Protein AF-A0A5U8JEF1-F1 (afdb_monomer_lite)

Foldseek 3Di:
DDPVLVVLVVVLVVLVVVLVVLVCCCVVCVVVADPVRVVVSVVSNCVSVVSNVVSVVVVVVVVVVVVVVVVVVVVVD

Radius of gyration: 18.69 Å; chains: 1; bounding box: 36×17×58 Å

Secondary structure (DSSP, 8-state):
--HHHHHHHHHHHHHHHHHHHHHHHHHH-GGGS-HHHHHHHHHHHHHHHHHHHHHHHHHHHHHHHHHHHHHHHHTT-

pLDDT: mean 92.13, std 9.0, range [53.69, 98.31]

Sequence (77 aa):
MTSNELNEFRNAADKAYQVEILCELIESYPLKLEASDINTLCRLLKKLGGDLYVYMGEEIYKQEQLQEADKNQTDRT

Structure (mmCIF, N/CA/C/O backbone):
data_AF-A0A5U8JEF1-F1
#
_entry.id   AF-A0A5U8JEF1-F1
#
loop_
_atom_site.group_PDB
_atom_site.id
_atom_site.type_symbol
_atom_site.label_atom_id
_atom_site.label_alt_id
_atom_site.label_comp_id
_atom_site.label_asym_id
_atom_site.label_entity_id
_atom_site.label_seq_id
_atom_site.pdbx_PDB_ins_code
_atom_site.Cartn_x
_atom_site.Cartn_y
_atom_site.Cartn_z
_atom_site.occupancy
_atom_site.B_iso_or_equiv
_atom_site.auth_seq_id
_atom_site.auth_comp_id
_atom_site.auth_asym_id
_atom_site.auth_atom_id
_atom_site.pdbx_PDB_model_num
ATOM 1 N N . MET A 1 1 ? -14.709 -8.349 14.385 1.00 73.25 1 MET A N 1
ATOM 2 C CA . MET A 1 1 ? -14.370 -8.259 12.958 1.00 73.25 1 MET A CA 1
ATOM 3 C C . MET A 1 1 ? -15.530 -8.784 12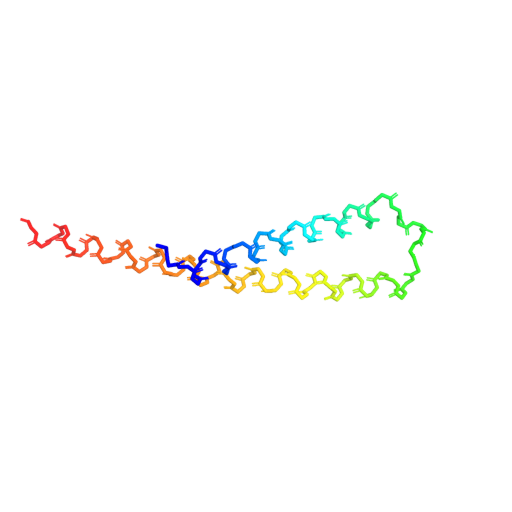.131 1.00 73.25 1 MET A C 1
ATOM 5 O O . MET A 1 1 ? -15.810 -9.978 12.154 1.00 73.25 1 MET A O 1
ATOM 9 N N . THR A 1 2 ? -16.270 -7.883 11.495 1.00 90.56 2 THR A N 1
ATOM 10 C CA . THR A 1 2 ? -17.364 -8.191 10.572 1.00 90.56 2 THR A CA 1
ATOM 11 C C . THR A 1 2 ? -16.815 -8.711 9.239 1.00 90.56 2 THR A C 1
ATOM 13 O O . THR A 1 2 ? -15.631 -8.557 8.936 1.00 90.56 2 THR A O 1
ATOM 16 N N . SER A 1 3 ? -17.670 -9.309 8.406 1.00 91.50 3 SER A N 1
ATOM 17 C CA . SER A 1 3 ? -17.274 -9.775 7.068 1.00 91.50 3 SER A CA 1
ATOM 18 C C . SER A 1 3 ? -16.738 -8.647 6.175 1.00 91.50 3 SER A C 1
ATOM 20 O O . SER A 1 3 ? -15.849 -8.886 5.360 1.00 91.50 3 SER A O 1
ATOM 22 N N . ASN A 1 4 ? -17.250 -7.422 6.345 1.00 92.81 4 ASN A N 1
ATOM 23 C CA . ASN A 1 4 ? -16.773 -6.250 5.608 1.00 92.81 4 ASN A CA 1
ATOM 24 C C . ASN A 1 4 ? -15.385 -5.821 6.089 1.00 92.81 4 ASN A C 1
ATOM 26 O O . ASN A 1 4 ? -14.491 -5.676 5.261 1.00 92.81 4 ASN A O 1
ATOM 30 N N . GLU A 1 5 ? -15.178 -5.731 7.406 1.00 92.50 5 GLU A N 1
ATOM 31 C CA . GLU A 1 5 ? -13.870 -5.408 8.000 1.00 92.50 5 GLU A CA 1
ATOM 32 C C . GLU A 1 5 ? -12.796 -6.426 7.576 1.00 92.50 5 GLU A C 1
ATOM 34 O O . GLU A 1 5 ? -11.664 -6.058 7.273 1.00 92.50 5 GLU A O 1
ATOM 39 N N . LEU A 1 6 ? -13.153 -7.714 7.475 1.00 93.88 6 LEU A N 1
ATOM 40 C CA . LEU A 1 6 ? -12.244 -8.749 6.973 1.00 93.88 6 LEU A CA 1
ATOM 41 C C . LEU A 1 6 ? -11.896 -8.592 5.498 1.00 93.88 6 LEU A C 1
ATOM 43 O O . LEU A 1 6 ? -10.748 -8.816 5.110 1.00 93.88 6 LEU A O 1
ATOM 47 N N . ASN A 1 7 ? -12.858 -8.198 4.672 1.00 96.38 7 ASN A N 1
ATOM 48 C CA . ASN A 1 7 ? -12.582 -7.947 3.268 1.00 96.38 7 ASN A CA 1
ATOM 49 C C . ASN A 1 7 ? -11.713 -6.695 3.070 1.00 96.38 7 ASN A C 1
ATOM 51 O O . ASN A 1 7 ? -10.821 -6.709 2.223 1.00 96.38 7 ASN A O 1
ATOM 55 N N . GLU A 1 8 ? -11.935 -5.643 3.860 1.00 95.56 8 GLU A N 1
ATOM 56 C CA . G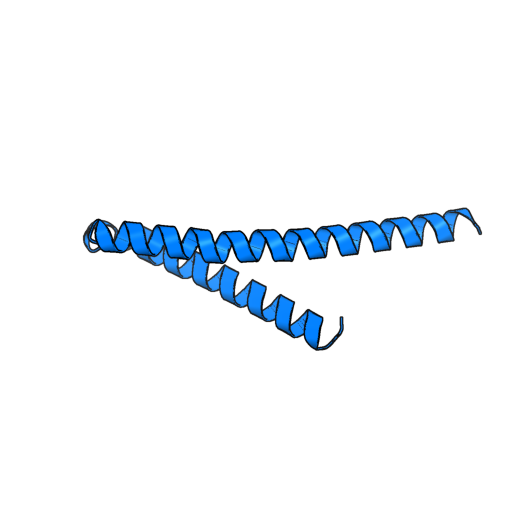LU A 1 8 ? -11.108 -4.430 3.860 1.00 95.56 8 GLU A CA 1
ATOM 57 C C . GLU A 1 8 ? -9.674 -4.730 4.303 1.00 95.56 8 GLU A C 1
ATOM 59 O O . GLU A 1 8 ? -8.733 -4.342 3.611 1.00 95.56 8 GLU A O 1
ATOM 64 N N . PHE A 1 9 ? -9.506 -5.517 5.370 1.00 96.19 9 PHE A N 1
ATOM 65 C CA . PHE A 1 9 ? -8.194 -5.975 5.829 1.00 96.19 9 PHE A CA 1
ATOM 66 C C . PHE A 1 9 ? -7.459 -6.792 4.767 1.00 96.19 9 PHE A C 1
ATOM 68 O O . PHE A 1 9 ? -6.291 -6.532 4.477 1.00 96.19 9 PHE A O 1
ATOM 75 N N . ARG A 1 10 ? -8.142 -7.756 4.137 1.00 97.00 10 ARG A N 1
ATOM 76 C CA . ARG A 1 10 ? -7.550 -8.552 3.054 1.00 97.00 10 ARG A CA 1
ATOM 77 C C . ARG A 1 10 ? -7.126 -7.668 1.882 1.00 97.00 10 ARG A C 1
ATOM 79 O O . ARG A 1 10 ? -6.020 -7.817 1.384 1.00 97.00 10 ARG A O 1
ATOM 86 N N . ASN A 1 11 ? -7.970 -6.718 1.483 1.00 96.94 11 ASN A N 1
ATOM 87 C CA . ASN A 1 11 ? -7.645 -5.776 0.415 1.00 96.94 11 ASN A CA 1
ATOM 88 C C . ASN A 1 11 ? -6.427 -4.906 0.769 1.00 96.94 11 ASN A C 1
ATOM 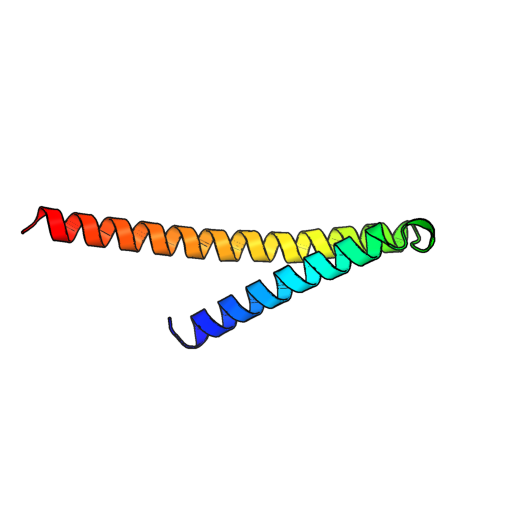90 O O . ASN A 1 11 ? -5.584 -4.652 -0.087 1.00 96.94 11 ASN A O 1
ATOM 94 N N . ALA A 1 12 ? -6.302 -4.464 2.023 1.00 97.75 12 ALA A N 1
ATOM 95 C CA . ALA A 1 12 ? -5.107 -3.771 2.486 1.00 97.75 12 ALA A CA 1
ATOM 96 C C . ALA A 1 12 ? -3.869 -4.681 2.403 1.00 97.75 12 ALA A C 1
ATOM 98 O O . ALA A 1 12 ? -2.870 -4.289 1.811 1.00 97.75 12 ALA A O 1
ATOM 99 N N . ALA A 1 13 ? -3.942 -5.921 2.890 1.00 97.81 13 ALA A N 1
ATOM 100 C CA . ALA A 1 13 ? -2.834 -6.873 2.787 1.00 97.81 13 ALA A CA 1
ATOM 101 C C . ALA A 1 13 ? -2.403 -7.122 1.325 1.00 97.81 13 ALA A C 1
ATOM 103 O O . ALA A 1 13 ? -1.213 -7.067 1.013 1.00 97.81 13 ALA A O 1
ATOM 104 N N . ASP A 1 14 ? -3.362 -7.291 0.411 1.00 98.12 14 ASP A N 1
ATOM 105 C CA . ASP A 1 14 ? -3.093 -7.473 -1.019 1.00 98.12 14 ASP A CA 1
ATOM 106 C C . ASP A 1 14 ? -2.400 -6.246 -1.636 1.00 98.12 14 ASP A C 1
ATOM 108 O O . ASP A 1 14 ? -1.505 -6.388 -2.473 1.00 98.12 14 ASP A O 1
ATOM 112 N N . LYS A 1 15 ? -2.781 -5.027 -1.229 1.00 98.12 15 LYS A N 1
ATOM 113 C CA . LYS A 1 15 ? -2.114 -3.790 -1.675 1.00 98.12 15 LYS A CA 1
ATOM 114 C C . LYS A 1 15 ? -0.695 -3.675 -1.124 1.00 98.12 15 LYS A C 1
ATOM 116 O O . LYS A 1 15 ? 0.184 -3.226 -1.855 1.00 98.12 15 LYS A O 1
ATOM 121 N N . ALA A 1 16 ? -0.459 -4.082 0.124 1.00 98.25 16 ALA A N 1
ATOM 122 C CA . ALA A 1 16 ? 0.880 -4.093 0.717 1.00 98.25 16 ALA A CA 1
ATOM 123 C C . ALA A 1 16 ? 1.812 -5.039 -0.048 1.00 98.25 16 ALA A C 1
ATOM 125 O O . ALA A 1 16 ? 2.914 -4.646 -0.424 1.00 98.25 16 ALA A O 1
ATOM 126 N N . TYR A 1 17 ? 1.327 -6.235 -0.380 1.00 98.19 17 TYR A N 1
ATOM 127 C CA . TYR A 1 17 ? 2.092 -7.185 -1.181 1.00 98.19 17 TYR A CA 1
ATOM 128 C C . TYR A 1 17 ? 2.361 -6.676 -2.608 1.00 98.19 17 TYR A C 1
ATOM 130 O O . TYR A 1 17 ? 3.457 -6.836 -3.140 1.00 98.19 17 TYR A O 1
ATOM 138 N N . GLN A 1 18 ? 1.400 -5.982 -3.226 1.00 98.12 18 GLN A N 1
ATOM 139 C CA . GLN A 1 18 ? 1.630 -5.330 -4.520 1.00 98.12 18 GLN A CA 1
ATOM 140 C C . GLN A 1 18 ? 2.718 -4.250 -4.448 1.00 98.12 18 GLN A C 1
ATOM 142 O O . GLN A 1 18 ? 3.519 -4.150 -5.372 1.00 98.12 18 GLN A O 1
ATOM 147 N N . VAL A 1 19 ? 2.772 -3.457 -3.372 1.00 98.12 19 VAL A N 1
ATOM 148 C CA . VAL A 1 19 ? 3.852 -2.475 -3.163 1.00 98.12 19 VAL A CA 1
ATOM 149 C C . VAL A 1 19 ? 5.213 -3.167 -3.114 1.00 98.12 19 VAL A C 1
ATOM 151 O O . VAL A 1 19 ? 6.131 -2.720 -3.796 1.00 98.12 19 VAL A O 1
ATOM 154 N N . GLU A 1 20 ? 5.328 -4.274 -2.380 1.00 97.81 20 GLU A N 1
ATOM 155 C CA . GLU A 1 20 ? 6.561 -5.068 -2.293 1.00 97.81 20 GLU A CA 1
ATOM 156 C C . GLU A 1 20 ? 7.022 -5.565 -3.671 1.00 97.81 20 GLU A C 1
ATOM 158 O O . GLU A 1 20 ? 8.167 -5.337 -4.054 1.00 97.81 20 GLU A O 1
ATOM 163 N N . ILE A 1 21 ? 6.113 -6.147 -4.464 1.00 97.19 21 ILE A N 1
ATOM 164 C CA . ILE A 1 21 ? 6.425 -6.616 -5.824 1.00 97.19 21 ILE A CA 1
ATOM 165 C C . ILE A 1 21 ? 6.926 -5.470 -6.714 1.00 97.19 21 ILE A C 1
ATOM 167 O O . ILE A 1 21 ? 7.850 -5.657 -7.506 1.00 97.19 21 ILE A O 1
ATOM 171 N N . LEU A 1 22 ? 6.313 -4.285 -6.622 1.00 95.56 22 LEU A N 1
ATOM 172 C CA . LEU A 1 22 ? 6.724 -3.132 -7.427 1.00 95.56 22 LEU A CA 1
ATOM 173 C C . LEU A 1 22 ? 8.109 -2.622 -7.022 1.00 95.56 22 LEU A C 1
ATOM 175 O O . LEU A 1 22 ? 8.891 -2.269 -7.902 1.00 95.56 22 LEU A O 1
ATOM 179 N N . CYS A 1 23 ? 8.419 -2.596 -5.724 1.00 95.38 23 CYS A N 1
ATOM 180 C CA . CYS A 1 23 ? 9.755 -2.249 -5.240 1.00 95.38 23 CYS A CA 1
ATOM 181 C C . CYS A 1 23 ? 10.800 -3.252 -5.747 1.00 95.38 23 CYS A C 1
ATOM 183 O O . CYS A 1 23 ? 11.781 -2.839 -6.359 1.00 95.38 23 CYS A O 1
ATOM 185 N N . GLU A 1 24 ? 10.538 -4.554 -5.609 1.00 95.62 24 GLU A N 1
ATOM 186 C CA . GLU A 1 24 ? 11.422 -5.618 -6.104 1.00 95.62 24 GLU A CA 1
ATOM 187 C C . GLU A 1 24 ? 11.664 -5.500 -7.618 1.00 95.62 24 GLU A C 1
ATOM 189 O O . GLU A 1 24 ? 12.795 -5.607 -8.087 1.00 95.62 24 GLU A O 1
ATOM 194 N N . LEU A 1 25 ? 10.622 -5.208 -8.408 1.00 93.56 25 LEU A N 1
ATOM 195 C CA . LEU A 1 25 ? 10.752 -4.999 -9.854 1.00 93.56 25 LEU A CA 1
ATOM 196 C C . LEU A 1 25 ? 11.710 -3.843 -10.189 1.00 93.56 25 LEU A C 1
ATOM 198 O O . LEU A 1 25 ? 12.526 -3.967 -11.107 1.00 93.56 25 LEU A O 1
ATOM 202 N N . ILE A 1 26 ? 11.598 -2.727 -9.463 1.00 93.62 26 ILE A N 1
ATOM 203 C CA . ILE A 1 26 ? 12.443 -1.540 -9.651 1.00 93.62 26 ILE A CA 1
ATOM 204 C C . ILE A 1 26 ? 13.893 -1.845 -9.258 1.00 93.62 26 ILE A C 1
ATOM 206 O O . ILE A 1 26 ? 14.812 -1.442 -9.972 1.00 93.62 26 ILE A O 1
ATOM 210 N N . GLU A 1 27 ? 14.100 -2.568 -8.157 1.00 93.25 27 GLU A N 1
ATOM 211 C CA . GLU A 1 27 ? 15.425 -2.900 -7.625 1.00 93.25 27 GLU A CA 1
ATOM 212 C C . GLU A 1 27 ? 16.161 -3.946 -8.471 1.00 93.25 27 GLU A C 1
ATOM 214 O O . GLU A 1 27 ? 17.349 -3.786 -8.762 1.00 93.25 27 GLU A O 1
ATOM 219 N N . SER A 1 28 ? 15.456 -4.983 -8.927 1.00 94.38 28 SER A N 1
ATOM 220 C CA . SER A 1 28 ? 16.045 -6.084 -9.694 1.00 94.38 28 SER A CA 1
ATOM 221 C C . SER A 1 28 ? 16.321 -5.732 -11.163 1.00 94.38 28 SER A C 1
ATOM 223 O O . SER A 1 28 ? 17.221 -6.310 -11.781 1.00 94.38 28 SER A O 1
ATOM 225 N N . TYR A 1 29 ? 15.579 -4.787 -11.758 1.00 90.69 29 TYR A N 1
ATOM 226 C CA . TYR A 1 29 ? 15.699 -4.459 -13.188 1.00 90.69 29 TYR A CA 1
ATOM 227 C C . TYR A 1 29 ? 15.726 -2.952 -13.519 1.00 90.69 29 TYR A C 1
ATOM 229 O O . TYR A 1 29 ? 15.093 -2.537 -14.495 1.00 90.69 29 TYR A O 1
ATOM 237 N N . PRO A 1 30 ? 16.517 -2.118 -12.819 1.00 82.38 30 PRO A N 1
ATOM 238 C CA . PRO A 1 30 ? 16.463 -0.661 -12.967 1.00 82.38 30 PRO A CA 1
ATOM 239 C C . PRO A 1 30 ? 16.842 -0.177 -14.375 1.00 82.38 30 PRO A C 1
ATOM 241 O O . PRO A 1 30 ? 16.305 0.813 -14.857 1.00 82.38 30 PRO A O 1
ATOM 244 N N . LEU A 1 31 ? 17.739 -0.891 -15.068 1.00 86.75 31 LEU A N 1
ATOM 245 C CA . LEU A 1 31 ? 18.193 -0.544 -16.424 1.00 86.75 31 LEU A CA 1
ATOM 246 C C . LEU A 1 31 ? 17.252 -1.025 -17.540 1.00 86.75 31 LEU A C 1
ATOM 248 O O . LEU A 1 31 ? 17.503 -0.736 -18.707 1.00 86.75 31 LEU A O 1
ATOM 252 N N . LYS A 1 32 ? 16.204 -1.790 -17.205 1.00 90.38 32 LYS A N 1
ATOM 253 C CA . LYS A 1 32 ? 15.197 -2.269 -18.168 1.00 90.38 32 LYS A CA 1
ATOM 254 C C . LYS A 1 32 ? 13.915 -1.435 -18.155 1.00 90.38 32 LYS A C 1
ATOM 256 O O . LYS A 1 32 ? 13.012 -1.734 -18.927 1.00 90.38 32 LYS A O 1
ATOM 261 N N . LEU A 1 33 ? 13.832 -0.443 -17.272 1.00 91.44 33 LEU A N 1
ATOM 262 C CA . LEU A 1 33 ? 12.678 0.432 -17.121 1.00 91.44 33 LEU A CA 1
ATOM 263 C C . LEU A 1 33 ? 12.973 1.770 -17.791 1.00 91.44 33 LEU A C 1
ATOM 265 O O . LEU A 1 33 ? 13.982 2.417 -17.500 1.00 91.44 33 LEU A O 1
ATOM 269 N N . GLU A 1 34 ? 12.085 2.202 -18.678 1.00 94.38 34 GLU A N 1
ATOM 270 C CA . GLU A 1 34 ? 12.165 3.537 -19.252 1.00 94.38 34 GLU A CA 1
ATOM 271 C C . GLU A 1 34 ? 11.682 4.588 -18.239 1.00 94.38 34 GLU A C 1
ATOM 273 O O . GLU A 1 34 ? 10.976 4.297 -17.270 1.00 94.38 34 GLU A O 1
ATOM 278 N N . ALA A 1 35 ? 12.019 5.862 -18.460 1.00 90.69 35 ALA A N 1
ATOM 279 C CA . ALA A 1 35 ? 11.585 6.944 -17.570 1.00 90.69 35 ALA A CA 1
ATOM 280 C C . ALA A 1 35 ? 10.045 7.039 -17.443 1.00 90.69 35 ALA A C 1
ATOM 282 O O . ALA A 1 35 ? 9.518 7.407 -16.389 1.00 90.69 35 ALA A O 1
ATOM 283 N N . SER A 1 36 ? 9.317 6.692 -18.509 1.00 93.56 36 SER A N 1
ATOM 284 C CA . SER A 1 36 ? 7.855 6.551 -18.539 1.00 93.56 36 SER A CA 1
ATOM 285 C C . SER A 1 36 ? 7.353 5.430 -17.623 1.00 93.56 36 SER A C 1
ATOM 287 O O . SER A 1 36 ? 6.364 5.636 -16.907 1.00 93.56 36 SER A O 1
ATOM 289 N N . ASP A 1 37 ? 8.041 4.287 -17.600 1.00 93.94 37 ASP A N 1
ATOM 290 C CA . ASP A 1 37 ? 7.724 3.157 -16.724 1.00 93.94 37 ASP A CA 1
ATOM 291 C C . ASP A 1 37 ? 7.939 3.547 -15.267 1.00 93.94 37 ASP A C 1
ATOM 293 O O . ASP A 1 37 ? 7.030 3.400 -14.452 1.00 93.94 37 ASP A O 1
ATOM 297 N N . ILE A 1 38 ? 9.087 4.157 -14.953 1.00 92.81 38 ILE A N 1
ATOM 298 C CA . ILE A 1 38 ? 9.410 4.628 -13.599 1.00 92.81 38 ILE A CA 1
ATOM 299 C C . ILE A 1 38 ? 8.334 5.597 -13.096 1.00 92.81 38 ILE A C 1
ATOM 301 O O . ILE A 1 38 ? 7.824 5.442 -11.990 1.00 92.81 38 ILE A O 1
ATOM 305 N N . ASN A 1 39 ? 7.921 6.573 -13.910 1.00 95.31 39 ASN A N 1
ATOM 306 C CA . ASN A 1 39 ? 6.865 7.513 -13.525 1.00 95.31 39 ASN A CA 1
ATOM 307 C C . ASN A 1 39 ? 5.523 6.803 -13.261 1.00 95.31 39 ASN A C 1
ATOM 309 O O . ASN A 1 39 ? 4.800 7.137 -12.321 1.00 95.31 39 ASN A O 1
ATOM 313 N N . THR A 1 40 ? 5.187 5.805 -14.077 1.00 96.44 40 THR A N 1
ATOM 314 C CA . THR A 1 40 ? 3.961 5.014 -13.912 1.00 96.44 40 THR A CA 1
ATOM 315 C C . THR A 1 40 ? 4.005 4.171 -12.637 1.00 96.44 40 THR A C 1
ATOM 317 O O . THR A 1 40 ? 3.051 4.205 -11.856 1.00 96.44 40 THR A O 1
ATOM 320 N N . LEU A 1 41 ? 5.128 3.502 -12.368 1.00 95.88 41 LEU A N 1
ATOM 321 C CA . LEU A 1 41 ? 5.357 2.726 -11.149 1.00 95.88 41 LEU A CA 1
ATOM 322 C C . LEU A 1 41 ? 5.314 3.617 -9.902 1.00 95.88 41 LEU A C 1
ATOM 324 O O . LEU A 1 41 ? 4.614 3.293 -8.949 1.00 95.88 41 LEU A O 1
ATOM 328 N N . CYS A 1 42 ? 5.948 4.793 -9.930 1.00 95.69 42 CYS A N 1
ATOM 329 C CA . CYS A 1 42 ? 5.889 5.771 -8.840 1.00 95.69 42 CYS A CA 1
ATOM 330 C C . CYS A 1 42 ? 4.454 6.233 -8.541 1.00 95.69 42 CYS A C 1
ATOM 332 O O . CYS A 1 42 ? 4.067 6.365 -7.378 1.00 95.69 42 CYS A O 1
ATOM 334 N N . ARG A 1 43 ? 3.632 6.467 -9.573 1.00 97.62 43 ARG A N 1
ATOM 335 C CA . ARG A 1 43 ? 2.211 6.807 -9.386 1.00 97.62 43 ARG A CA 1
ATOM 336 C C . ARG A 1 43 ? 1.424 5.652 -8.775 1.00 97.62 43 ARG A C 1
ATOM 338 O O . ARG A 1 43 ? 0.577 5.898 -7.917 1.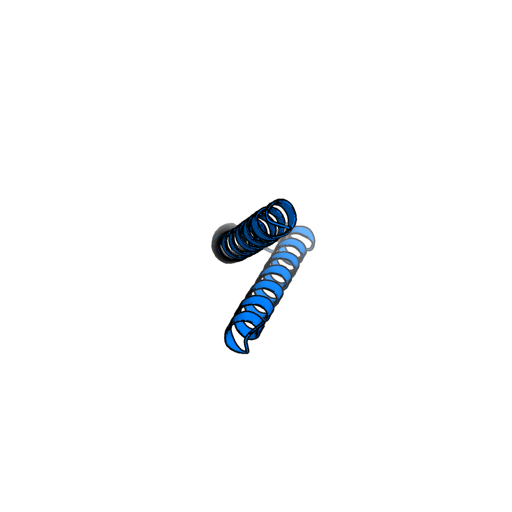00 97.62 43 ARG A O 1
ATOM 345 N N . LEU A 1 44 ? 1.699 4.419 -9.200 1.00 97.81 44 LEU A N 1
ATOM 346 C CA . LEU A 1 44 ? 1.048 3.230 -8.659 1.00 97.81 44 LEU A CA 1
ATOM 347 C C . LEU A 1 44 ? 1.434 2.999 -7.192 1.00 97.81 44 LEU A C 1
ATOM 349 O O . LEU A 1 44 ? 0.546 2.839 -6.359 1.00 97.81 44 LEU A O 1
ATOM 353 N N . LEU A 1 45 ? 2.724 3.100 -6.862 1.00 97.94 45 LEU A N 1
ATOM 354 C CA . LEU A 1 45 ? 3.236 3.053 -5.491 1.00 97.94 45 LEU A CA 1
ATOM 355 C C . LEU A 1 45 ? 2.582 4.118 -4.609 1.00 97.94 45 LEU A C 1
ATOM 357 O O . LEU A 1 45 ? 2.084 3.800 -3.532 1.00 97.94 45 LEU A O 1
ATOM 361 N N . LYS A 1 46 ? 2.499 5.369 -5.084 1.00 98.00 46 LYS A N 1
ATOM 362 C CA . LYS A 1 46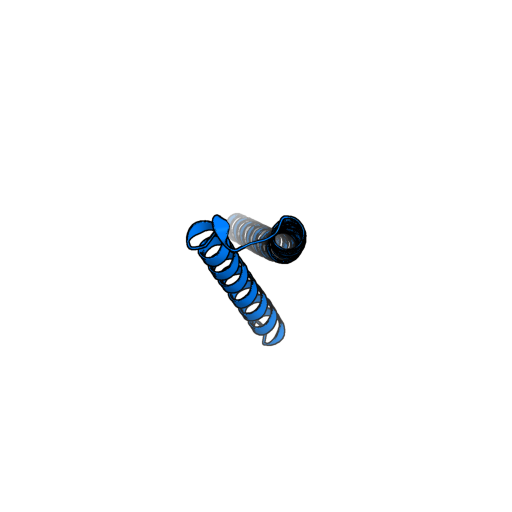 ? 1.821 6.452 -4.357 1.00 98.00 46 LYS A CA 1
ATOM 363 C C . LYS A 1 46 ? 0.357 6.115 -4.070 1.00 98.00 46 LYS A C 1
ATOM 365 O O . LYS A 1 46 ? -0.122 6.398 -2.976 1.00 98.00 46 LYS A O 1
ATOM 370 N N . LYS A 1 47 ? -0.357 5.546 -5.044 1.00 98.19 47 LYS A N 1
ATOM 371 C CA . LYS A 1 47 ? -1.767 5.176 -4.879 1.00 98.19 47 LYS A CA 1
ATOM 372 C C . LYS A 1 47 ? -1.928 4.048 -3.859 1.00 98.19 47 LYS A C 1
ATOM 374 O O . LYS A 1 47 ? -2.692 4.199 -2.916 1.00 98.19 47 LYS A O 1
ATOM 379 N N . LEU A 1 48 ? -1.193 2.950 -4.027 1.00 98.31 48 LEU A N 1
ATOM 380 C CA . LEU A 1 48 ? -1.283 1.788 -3.139 1.00 98.31 48 LEU A CA 1
ATOM 381 C C . LEU A 1 48 ? -0.844 2.132 -1.710 1.00 98.31 48 LEU A C 1
ATOM 383 O O . LEU A 1 48 ? -1.556 1.818 -0.761 1.00 98.31 48 LEU A O 1
ATOM 387 N N . GLY A 1 49 ? 0.284 2.830 -1.559 1.00 97.38 49 GLY A N 1
ATOM 388 C CA . GLY A 1 49 ? 0.785 3.284 -0.261 1.00 97.38 49 GLY A CA 1
ATOM 389 C C . GLY A 1 49 ? -0.139 4.297 0.416 1.00 97.38 49 GLY A C 1
ATOM 390 O O . GLY A 1 49 ? -0.342 4.229 1.624 1.00 97.38 49 GLY A O 1
ATOM 391 N N . GLY A 1 50 ? -0.747 5.203 -0.356 1.00 97.69 50 GLY A N 1
ATOM 392 C CA . GLY A 1 50 ? -1.748 6.139 0.154 1.00 97.69 50 GLY A CA 1
ATOM 393 C C . GLY A 1 50 ? -3.001 5.434 0.675 1.00 97.69 50 GLY 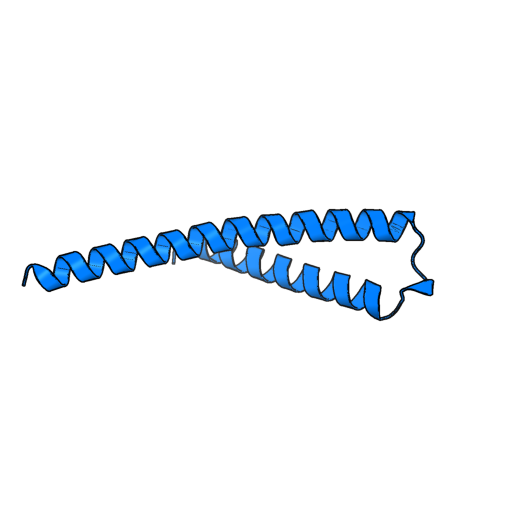A C 1
ATOM 394 O O . GLY A 1 50 ? -3.430 5.707 1.792 1.00 97.69 50 GLY A O 1
ATOM 395 N N . ASP A 1 51 ? -3.547 4.488 -0.093 1.00 97.75 51 ASP A N 1
ATOM 396 C CA . ASP A 1 51 ? -4.699 3.681 0.325 1.00 97.75 51 ASP A CA 1
ATOM 397 C C . ASP A 1 51 ? -4.404 2.888 1.612 1.00 97.75 51 ASP A C 1
ATOM 399 O O . ASP A 1 51 ? -5.251 2.809 2.501 1.00 97.75 51 ASP A O 1
ATOM 403 N N . LEU A 1 52 ? -3.203 2.308 1.717 1.00 97.75 52 LEU A N 1
ATOM 404 C CA . LEU A 1 52 ? -2.743 1.591 2.911 1.00 97.75 52 LEU A CA 1
ATOM 405 C C . LEU A 1 52 ? -2.657 2.504 4.128 1.00 97.75 52 LEU A C 1
ATOM 407 O O . LEU A 1 52 ? -3.131 2.134 5.199 1.00 97.75 52 LEU A O 1
ATOM 411 N N . TYR A 1 53 ? -2.069 3.690 3.961 1.00 97.88 53 TYR A N 1
ATOM 412 C CA . TYR A 1 53 ? -1.942 4.667 5.036 1.00 97.88 53 TYR A CA 1
ATOM 413 C C . TYR A 1 53 ? -3.310 5.073 5.592 1.00 97.88 53 TYR A C 1
ATOM 415 O O . TYR A 1 53 ? -3.486 5.104 6.807 1.00 97.88 53 TYR A O 1
ATOM 423 N N . VAL A 1 54 ? -4.285 5.331 4.712 1.00 97.81 54 VAL A N 1
ATOM 424 C CA . VAL A 1 54 ? -5.658 5.662 5.121 1.00 97.81 54 VAL A CA 1
ATOM 425 C C . VAL A 1 54 ? -6.275 4.512 5.914 1.00 97.81 54 VAL A C 1
ATOM 427 O O . VAL A 1 54 ? -6.702 4.725 7.045 1.00 97.81 54 VAL A O 1
ATOM 430 N N . TYR A 1 55 ? -6.253 3.292 5.367 1.00 97.38 55 TYR A N 1
ATOM 431 C CA . TYR A 1 55 ? -6.831 2.124 6.037 1.00 97.38 55 TYR A CA 1
ATOM 432 C C . TYR A 1 55 ? -6.196 1.866 7.413 1.00 97.38 55 TYR A C 1
ATOM 434 O O . TYR A 1 55 ? -6.899 1.697 8.407 1.00 97.38 55 TYR A O 1
ATOM 442 N N . MET A 1 56 ? -4.862 1.874 7.498 1.00 96.94 56 MET A N 1
ATOM 443 C CA . MET A 1 56 ? -4.161 1.654 8.766 1.00 96.94 56 MET A CA 1
ATOM 444 C C . MET A 1 56 ? -4.448 2.763 9.780 1.00 96.94 56 MET A C 1
ATOM 446 O O . MET A 1 56 ? -4.596 2.468 10.962 1.00 96.94 56 MET A O 1
ATOM 450 N N . GLY A 1 57 ? -4.544 4.020 9.339 1.00 97.81 57 GLY A N 1
ATOM 451 C CA . GLY A 1 57 ? -4.899 5.138 10.212 1.00 97.81 57 GLY A CA 1
ATOM 452 C C . GLY A 1 57 ? -6.292 4.984 10.821 1.00 97.81 57 GLY A C 1
ATOM 453 O O . GLY A 1 57 ? -6.465 5.191 12.020 1.00 97.81 57 GLY A O 1
ATOM 454 N N . GLU A 1 58 ? -7.271 4.560 10.020 1.00 96.69 58 GLU A N 1
ATOM 455 C CA . GLU A 1 58 ? -8.625 4.268 10.499 1.00 96.69 58 GLU A CA 1
ATOM 456 C C . GLU A 1 58 ? -8.641 3.105 11.498 1.00 96.69 58 GLU A C 1
ATOM 458 O O . GLU A 1 58 ? -9.294 3.201 12.537 1.00 96.69 58 GLU A O 1
ATOM 463 N N . GLU A 1 59 ? -7.905 2.025 11.225 1.00 95.44 59 GLU A N 1
ATOM 464 C CA . GLU A 1 59 ? -7.819 0.887 12.145 1.00 95.44 59 GLU A CA 1
ATOM 465 C C . GLU A 1 59 ? -7.125 1.250 13.460 1.00 95.44 59 GLU A C 1
ATOM 467 O O . GLU A 1 59 ? -7.627 0.890 14.523 1.00 95.44 59 GLU A O 1
ATOM 472 N N . ILE A 1 60 ? -6.025 2.009 13.422 1.00 96.44 60 ILE A N 1
ATOM 473 C CA . ILE A 1 60 ? -5.353 2.501 14.635 1.00 96.44 60 ILE A CA 1
ATOM 474 C C . ILE A 1 60 ? -6.325 3.337 15.467 1.00 96.44 60 ILE A C 1
ATOM 476 O O . ILE A 1 60 ? -6.504 3.057 16.650 1.00 96.44 60 ILE A O 1
ATOM 480 N N . TYR A 1 61 ? -7.014 4.294 14.841 1.00 96.56 61 TYR A N 1
ATOM 481 C CA . TYR A 1 61 ? -7.983 5.140 15.533 1.00 96.56 61 TYR A CA 1
ATOM 482 C C . TYR A 1 61 ? -9.105 4.319 16.187 1.00 96.56 61 TYR A C 1
ATOM 484 O O . TYR A 1 61 ? -9.446 4.543 17.349 1.00 96.56 61 TYR A O 1
ATOM 492 N N . LYS A 1 62 ? -9.653 3.313 15.487 1.00 93.94 62 LYS A N 1
ATOM 493 C CA . LYS A 1 62 ? -10.654 2.398 16.066 1.00 93.94 62 LYS A CA 1
ATOM 494 C C . LYS A 1 62 ? -10.108 1.672 17.299 1.00 93.94 62 LYS A C 1
ATOM 496 O O . LYS A 1 62 ? -10.807 1.591 18.307 1.00 93.94 62 LYS A O 1
ATOM 501 N N . GLN A 1 63 ? -8.877 1.158 17.240 1.00 93.06 63 GLN A N 1
ATOM 502 C CA . GLN A 1 63 ? -8.256 0.465 18.375 1.00 93.06 63 GLN A CA 1
ATOM 503 C C . GLN A 1 63 ? -8.013 1.404 19.564 1.00 93.06 63 GLN A C 1
ATOM 505 O O . GLN A 1 63 ? -8.245 1.006 20.705 1.00 93.06 63 GLN A O 1
ATOM 510 N N . GLU A 1 64 ? -7.601 2.649 19.319 1.00 95.12 64 GLU A N 1
ATOM 511 C CA . GLU A 1 64 ? -7.432 3.663 20.368 1.00 95.12 64 GLU A CA 1
ATOM 512 C C . GLU A 1 64 ? -8.756 3.952 21.088 1.00 95.12 64 GLU A C 1
ATOM 514 O O . GLU A 1 64 ? -8.804 3.927 22.318 1.00 95.12 64 GLU A O 1
ATOM 519 N N . GLN A 1 65 ? -9.852 4.127 20.343 1.00 94.44 65 GLN A N 1
ATOM 520 C CA . GLN A 1 65 ? -11.178 4.369 20.925 1.00 94.44 65 GLN A CA 1
ATOM 521 C C . GLN A 1 65 ? -11.688 3.186 21.763 1.00 94.44 65 GLN A C 1
ATOM 523 O O . GLN A 1 65 ? -12.285 3.388 22.822 1.00 94.44 65 GLN A O 1
ATOM 528 N N . LEU A 1 66 ? -11.431 1.949 21.327 1.00 91.94 66 LEU A N 1
ATOM 529 C CA . LEU A 1 66 ? -11.775 0.753 22.105 1.00 91.94 66 LEU A CA 1
ATOM 530 C C . LEU A 1 66 ? -10.976 0.690 23.416 1.00 91.94 66 LEU A C 1
ATOM 532 O O . LEU A 1 66 ? -11.553 0.451 24.475 1.00 91.94 66 LEU A O 1
ATOM 536 N N . GLN A 1 67 ? -9.673 0.988 23.376 1.00 90.25 67 GLN A N 1
ATOM 537 C CA . GLN A 1 67 ? -8.837 1.025 24.581 1.00 90.25 67 GLN A CA 1
ATOM 538 C C . GLN A 1 67 ? -9.264 2.119 25.568 1.00 90.25 67 GLN A C 1
ATOM 540 O O . GLN A 1 67 ? -9.201 1.920 26.783 1.00 90.25 67 GLN A O 1
ATOM 545 N N . GLU A 1 68 ? -9.679 3.286 25.075 1.00 89.06 68 GLU A N 1
ATOM 546 C CA . GLU A 1 68 ? -10.212 4.364 25.914 1.00 89.06 68 GLU A CA 1
ATOM 547 C C . GLU A 1 68 ? -11.544 3.975 26.569 1.00 89.06 68 GLU A C 1
ATOM 549 O O . GLU A 1 68 ? -11.762 4.263 27.749 1.00 89.06 68 GLU A O 1
ATOM 554 N N . ALA A 1 69 ? -12.424 3.284 25.840 1.00 87.75 69 ALA A N 1
ATOM 555 C CA . ALA A 1 69 ? -13.684 2.781 26.382 1.00 87.75 69 ALA A CA 1
ATOM 556 C C . ALA A 1 69 ? -13.462 1.750 27.505 1.00 87.75 69 ALA A C 1
ATOM 558 O O . ALA A 1 69 ? -14.089 1.866 28.562 1.00 87.75 69 ALA A O 1
ATOM 559 N N . ASP A 1 70 ? -12.526 0.815 27.322 1.00 82.94 70 ASP A N 1
ATOM 560 C CA . ASP A 1 70 ? -12.198 -0.222 28.313 1.00 82.94 70 ASP A CA 1
ATOM 561 C C . ASP A 1 70 ? -11.611 0.369 29.610 1.00 82.94 70 ASP A C 1
ATOM 563 O O . ASP A 1 70 ? -11.979 -0.036 30.720 1.00 82.94 70 ASP A O 1
ATOM 567 N N . LYS A 1 71 ? -10.741 1.384 29.499 1.00 79.06 71 LYS A N 1
ATOM 568 C CA . LYS A 1 71 ? -10.194 2.110 30.664 1.00 79.06 71 LYS A CA 1
ATOM 569 C C . LYS A 1 71 ? -11.298 2.793 31.470 1.00 79.06 71 LYS A C 1
ATOM 571 O O . LYS A 1 71 ? -11.388 2.610 32.681 1.00 79.06 71 LYS A O 1
ATOM 576 N N . ASN A 1 72 ? -12.193 3.503 30.783 1.00 77.31 72 ASN A N 1
ATOM 577 C CA . ASN A 1 72 ? -13.311 4.209 31.412 1.00 77.31 72 ASN A CA 1
ATOM 578 C C . ASN A 1 72 ? -14.320 3.271 32.099 1.00 77.31 72 ASN A C 1
ATOM 580 O O . ASN A 1 72 ? -15.050 3.709 32.990 1.00 77.31 72 ASN A O 1
ATOM 584 N N . GLN A 1 73 ? -14.400 2.006 31.681 1.00 69.38 73 GLN A N 1
ATOM 585 C CA . GLN A 1 73 ? -15.214 0.985 32.341 1.00 69.38 73 GLN A CA 1
ATOM 586 C C . GLN A 1 73 ? -14.529 0.427 33.590 1.00 69.38 73 GLN A C 1
ATOM 588 O O . GLN A 1 73 ? -15.188 0.241 34.610 1.00 69.38 73 GLN A O 1
ATOM 593 N N . THR A 1 74 ? -13.213 0.227 33.533 1.00 68.31 74 THR A N 1
ATOM 594 C CA . THR A 1 74 ? -12.425 -0.307 34.652 1.00 68.31 74 THR A CA 1
ATOM 595 C C . THR A 1 74 ? -12.363 0.681 35.822 1.00 68.31 74 THR A C 1
ATOM 597 O O . THR A 1 74 ? -12.578 0.275 36.957 1.00 68.31 74 THR A O 1
ATOM 600 N N . ASP A 1 75 ? -12.205 1.983 35.555 1.00 66.38 75 ASP A N 1
ATOM 601 C CA . ASP A 1 75 ? -12.146 3.038 36.587 1.00 66.38 75 ASP A CA 1
ATOM 602 C C . ASP A 1 75 ? -13.489 3.308 37.303 1.00 66.38 75 ASP A C 1
ATOM 604 O O . ASP A 1 75 ? -13.543 4.043 38.290 1.00 66.38 75 ASP A O 1
ATOM 608 N N . ARG A 1 76 ? -14.599 2.745 36.804 1.00 62.12 76 ARG A N 1
ATOM 609 C CA . ARG A 1 76 ? -15.946 2.883 37.393 1.00 62.12 76 ARG A CA 1
ATOM 610 C C . ARG A 1 76 ? -16.351 1.708 38.292 1.00 62.12 76 ARG A C 1
ATOM 612 O O . ARG A 1 76 ? -17.479 1.721 38.790 1.00 62.12 76 ARG A O 1
ATOM 619 N N . THR A 1 77 ? -15.475 0.719 38.480 1.00 53.69 77 THR A N 1
ATOM 620 C CA . THR A 1 77 ? -15.717 -0.496 39.285 1.00 53.69 77 THR A CA 1
ATOM 621 C C . THR A 1 77 ? -14.826 -0.510 40.514 1.00 53.69 77 THR A C 1
ATOM 623 O O . THR A 1 77 ? -15.324 -0.934 41.580 1.00 53.69 77 THR A O 1
#

Organism: NCBI:txid29472